Protein AF-A0A7W1Q8H8-F1 (afdb_monomer)

Sequence (90 aa):
MTTVAATATDATETWSVTTHGRFHYPPVIVNNFMRSCTKTRNGREAYCSCTLDELSNDVSSQDFTRIGLAGGSFPPRIRRQAAVACADKL

Mean predicted aligned error: 9.23 Å

pLDDT: mean 75.07, std 13.84, range [40.91, 88.56]

Secondary structure (DSSP, 8-state):
----------------PPP-SS-PPPHHHHHHHHHHHHTSTT--HHHHHHHHHHHHHH--HHHHHHHHHTT----HHHHHHHHHHTGGG-

Radius of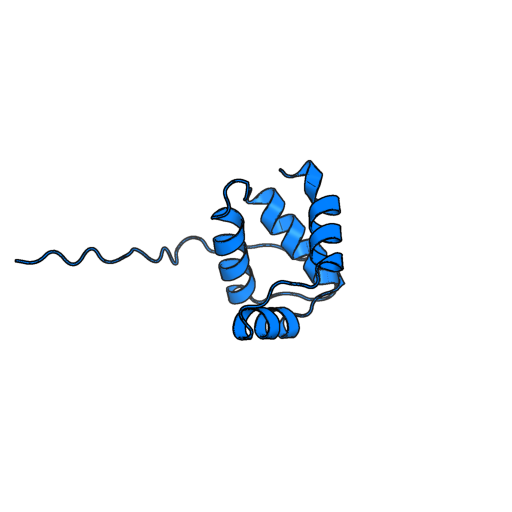 gyration: 14.54 Å; Cα contacts (8 Å, |Δi|>4): 91; chains: 1; bounding box: 24×54×28 Å

Foldseek 3Di:
DDDDPDPPPPPPPQDDQDAPAPEDEDSVLVVVQLVVQCPPPPRDSQLSSQLVNLCSNPPYNVNSVVCVVVVHDDDPVSVVVSCVSSVVVD

Solvent-accessible surface area (backbone atoms only — not comparable to full-atom values): 5317 Å² total; per-residue (Å²): 136,86,83,78,79,75,77,78,75,74,83,75,73,76,52,84,70,80,51,83,37,80,31,78,67,57,60,71,58,44,32,54,49,43,57,56,38,42,69,38,99,75,30,34,66,63,22,38,42,43,31,54,20,49,38,10,60,82,44,46,58,65,51,53,50,50,27,61,74,66,75,49,71,74,58,70,65,61,51,48,49,25,49,60,75,24,49,90,39,103

Structure (mmCIF, N/CA/C/O backbone):
data_AF-A0A7W1Q8H8-F1
#
_entry.id   AF-A0A7W1Q8H8-F1
#
loop_
_atom_site.group_PDB
_atom_site.id
_atom_site.type_symbol
_atom_site.label_atom_id
_atom_site.label_alt_id
_atom_site.label_comp_id
_atom_site.label_asym_id
_atom_site.label_entity_id
_atom_site.label_seq_id
_atom_site.pdbx_PDB_ins_code
_atom_site.Cartn_x
_atom_site.Cartn_y
_atom_site.Cartn_z
_atom_site.occupancy
_atom_site.B_iso_or_equiv
_atom_site.auth_seq_id
_atom_site.auth_comp_id
_atom_site.auth_asym_id
_atom_site.auth_atom_id
_atom_site.pdbx_PDB_model_num
ATOM 1 N N . MET A 1 1 ? -4.891 42.407 1.567 1.00 46.25 1 MET A N 1
ATOM 2 C CA . MET A 1 1 ? -5.726 41.188 1.613 1.00 46.25 1 MET A CA 1
ATOM 3 C C . MET A 1 1 ? -4.801 40.008 1.380 1.00 46.25 1 MET A C 1
ATOM 5 O O . MET A 1 1 ? -4.219 39.923 0.309 1.00 46.25 1 MET A O 1
ATOM 9 N N . THR A 1 2 ? -4.558 39.197 2.407 1.00 41.19 2 THR A N 1
ATOM 10 C CA . THR A 1 2 ? -3.593 38.089 2.368 1.00 41.19 2 THR A CA 1
ATOM 11 C C . THR A 1 2 ? -4.301 36.843 1.848 1.00 41.19 2 THR A C 1
ATOM 13 O O . THR A 1 2 ? -5.186 36.312 2.514 1.00 41.19 2 THR A O 1
ATOM 16 N N . THR A 1 3 ? -3.961 36.403 0.641 1.00 45.03 3 THR A N 1
ATOM 17 C CA . THR A 1 3 ? -4.486 35.177 0.035 1.0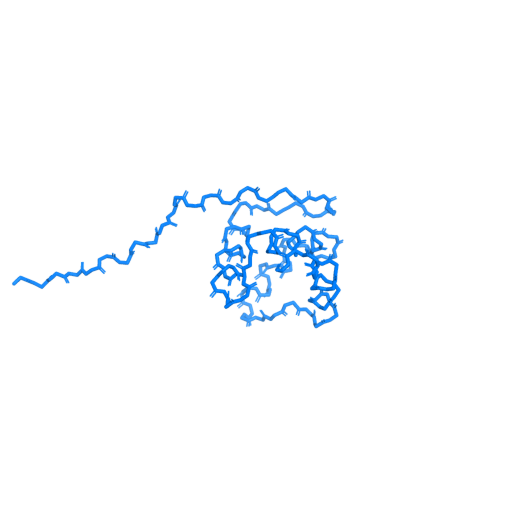0 45.03 3 THR A CA 1
ATOM 18 C C . THR A 1 3 ? -3.846 33.970 0.714 1.00 45.03 3 THR A C 1
ATOM 20 O O . THR A 1 3 ? -2.675 33.664 0.504 1.00 45.03 3 THR A O 1
ATOM 23 N N . VAL A 1 4 ? -4.616 33.284 1.556 1.00 48.75 4 VAL A N 1
ATOM 24 C CA . VAL A 1 4 ? -4.246 31.973 2.094 1.00 48.75 4 VAL A CA 1
ATOM 25 C C . VAL A 1 4 ? -4.500 30.961 0.978 1.00 48.75 4 VAL A C 1
ATOM 27 O O . VAL A 1 4 ? -5.649 30.690 0.638 1.00 48.75 4 VAL A O 1
ATOM 30 N N . ALA A 1 5 ? -3.439 30.449 0.355 1.00 52.22 5 ALA A N 1
ATOM 31 C CA . ALA A 1 5 ? -3.549 29.339 -0.582 1.00 52.22 5 ALA A CA 1
ATOM 32 C C . ALA A 1 5 ? -4.012 28.104 0.201 1.00 52.22 5 ALA A C 1
ATOM 34 O O . ALA A 1 5 ? -3.222 27.464 0.896 1.00 52.22 5 ALA A O 1
ATOM 35 N N . ALA A 1 6 ? -5.310 27.805 0.128 1.00 49.22 6 ALA A N 1
ATOM 36 C CA . ALA A 1 6 ? -5.852 26.543 0.594 1.00 49.22 6 ALA A CA 1
ATOM 37 C C . ALA A 1 6 ? -5.103 25.434 -0.145 1.00 49.22 6 ALA A C 1
ATOM 39 O O . ALA A 1 6 ? -5.197 25.300 -1.364 1.00 49.22 6 ALA A O 1
ATOM 40 N N . THR A 1 7 ? -4.298 24.675 0.593 1.00 42.25 7 THR A N 1
ATOM 41 C CA . THR A 1 7 ? -3.707 23.444 0.094 1.00 42.25 7 THR A CA 1
ATOM 42 C C . THR A 1 7 ? -4.883 22.543 -0.250 1.00 42.25 7 THR A C 1
ATOM 44 O O . THR A 1 7 ? -5.540 22.027 0.655 1.00 42.25 7 THR A O 1
ATOM 47 N N . ALA A 1 8 ? -5.204 22.421 -1.539 1.00 47.50 8 ALA A N 1
ATOM 48 C CA . ALA A 1 8 ? -6.160 21.444 -2.021 1.00 47.50 8 ALA A CA 1
ATOM 49 C C . ALA A 1 8 ? -5.636 20.072 -1.587 1.00 47.50 8 ALA A C 1
ATOM 51 O O . ALA A 1 8 ? -4.725 19.491 -2.175 1.00 47.50 8 ALA A O 1
ATOM 52 N N . THR A 1 9 ? -6.149 19.595 -0.458 1.00 43.75 9 THR A N 1
ATOM 53 C CA . THR A 1 9 ? -6.120 18.181 -0.144 1.00 43.75 9 THR A CA 1
ATOM 54 C C . THR A 1 9 ? -7.166 17.615 -1.076 1.00 43.75 9 THR A C 1
ATOM 56 O O . THR A 1 9 ? -8.346 17.642 -0.747 1.00 43.75 9 THR A O 1
ATOM 59 N N . ASP A 1 10 ? -6.743 17.246 -2.284 1.00 40.91 10 ASP A N 1
ATOM 60 C CA . ASP A 1 10 ? -7.588 16.546 -3.238 1.00 40.91 10 ASP A CA 1
ATOM 61 C C . ASP A 1 10 ? -8.093 15.273 -2.552 1.00 40.91 10 ASP A C 1
ATOM 63 O O . ASP A 1 10 ? -7.393 14.270 -2.430 1.00 40.91 10 ASP A O 1
ATOM 67 N N . ALA A 1 11 ? -9.303 15.362 -2.006 1.00 49.28 11 ALA A N 1
ATOM 68 C CA . ALA A 1 11 ? -10.095 14.245 -1.517 1.00 49.28 11 ALA A CA 1
ATOM 69 C C . ALA A 1 11 ? -10.826 13.551 -2.683 1.00 49.28 11 ALA A C 1
ATOM 71 O O . ALA A 1 11 ? -11.735 12.757 -2.461 1.00 49.28 11 ALA A O 1
ATOM 72 N N . THR A 1 12 ? -10.444 13.876 -3.922 1.00 46.00 12 THR A N 1
ATOM 73 C CA . THR A 1 12 ? -11.122 13.467 -5.153 1.00 46.00 12 THR A CA 1
ATOM 74 C C . THR A 1 12 ? -10.486 12.231 -5.796 1.00 46.00 12 THR A C 1
ATOM 76 O O . THR A 1 12 ? -11.168 11.512 -6.522 1.00 46.00 12 THR A O 1
ATOM 79 N N . GLU A 1 13 ? -9.227 11.902 -5.483 1.00 53.44 13 GLU A N 1
ATOM 80 C CA . GLU A 1 13 ? -8.615 10.627 -5.885 1.00 53.44 13 GLU A CA 1
ATOM 81 C C . GLU A 1 13 ? -8.996 9.536 -4.878 1.00 53.44 13 GLU A C 1
ATOM 83 O O . GLU A 1 13 ? -8.298 9.251 -3.903 1.00 53.44 13 GLU A O 1
ATOM 88 N N . THR A 1 14 ? -10.173 8.947 -5.085 1.00 61.81 14 THR A N 1
ATOM 89 C CA . THR A 1 14 ? -10.548 7.711 -4.396 1.00 61.81 14 THR A CA 1
ATOM 90 C C . THR A 1 14 ? -9.882 6.553 -5.129 1.00 61.81 14 THR A C 1
ATOM 92 O O . THR A 1 14 ? -10.379 6.103 -6.159 1.00 61.81 14 THR A O 1
ATOM 95 N N . TRP A 1 15 ? -8.748 6.075 -4.619 1.00 70.62 15 TRP A N 1
ATOM 96 C CA . TRP A 1 15 ? -8.094 4.891 -5.164 1.00 70.62 15 TRP A CA 1
ATOM 97 C C . TRP A 1 15 ? -8.859 3.642 -4.733 1.00 70.62 15 TRP A C 1
ATOM 99 O O . TRP A 1 15 ? -8.913 3.290 -3.553 1.00 70.62 15 TRP A O 1
ATOM 109 N N . SER A 1 16 ? -9.435 2.938 -5.702 1.00 69.44 16 SER A N 1
ATOM 110 C CA . SER A 1 16 ? -10.027 1.620 -5.495 1.00 69.44 16 SER A CA 1
ATOM 111 C C . SER A 1 16 ? -8.998 0.542 -5.830 1.00 69.44 16 SER A C 1
ATOM 113 O O . SER A 1 16 ? -8.966 0.027 -6.947 1.00 69.44 16 SER A O 1
ATOM 115 N N . VAL A 1 17 ? -8.128 0.211 -4.875 1.00 77.50 17 VAL A N 1
ATOM 116 C CA . VAL A 1 17 ? -7.221 -0.935 -5.023 1.00 77.50 17 VAL A CA 1
ATOM 117 C C . VAL A 1 17 ? -7.928 -2.188 -4.531 1.00 77.50 17 VAL A C 1
ATOM 119 O O . VAL A 1 17 ? -8.284 -2.294 -3.356 1.00 77.50 17 VAL A O 1
ATOM 122 N N . THR A 1 18 ? -8.123 -3.143 -5.434 1.00 79.25 18 THR A N 1
ATOM 123 C CA . THR A 1 18 ? -8.592 -4.477 -5.071 1.00 79.25 18 THR A CA 1
ATOM 124 C C . THR A 1 18 ? -7.420 -5.279 -4.523 1.00 79.25 18 THR A C 1
ATOM 126 O O . THR A 1 18 ? -6.394 -5.416 -5.181 1.00 79.25 18 THR A O 1
ATOM 129 N N . THR A 1 19 ? -7.591 -5.777 -3.304 1.00 83.81 19 THR A N 1
ATOM 130 C CA . THR A 1 19 ? -6.670 -6.709 -2.651 1.00 83.81 19 THR A CA 1
ATOM 131 C C . THR A 1 19 ? -7.226 -8.120 -2.787 1.00 83.81 19 THR A C 1
ATOM 133 O O . THR A 1 19 ? -8.401 -8.354 -2.500 1.00 83.81 19 THR A O 1
ATOM 136 N N . HIS A 1 20 ? -6.394 -9.042 -3.243 1.00 85.19 20 HIS A N 1
ATOM 137 C CA . HIS A 1 20 ? -6.675 -10.461 -3.433 1.00 85.19 20 HIS A CA 1
ATOM 138 C C . HIS A 1 20 ? -6.102 -11.320 -2.307 1.00 85.19 20 HIS A C 1
ATOM 140 O O . HIS A 1 20 ? -6.393 -12.515 -2.241 1.00 85.19 20 HIS A O 1
ATOM 146 N N . GLY A 1 21 ? -5.277 -10.737 -1.438 1.00 80.75 21 GLY A N 1
ATOM 147 C CA . GLY A 1 21 ? -4.750 -11.429 -0.279 1.00 80.75 21 GLY A CA 1
ATOM 148 C C . GLY A 1 21 ? -5.783 -11.621 0.825 1.00 80.75 21 GLY A C 1
ATOM 149 O O . GLY A 1 21 ? -6.991 -11.449 0.668 1.00 80.75 21 GLY A O 1
ATOM 150 N N . ARG A 1 22 ? -5.283 -12.024 1.990 1.00 85.88 22 ARG A N 1
ATOM 151 C CA . ARG A 1 22 ? -6.098 -12.456 3.134 1.00 85.88 22 ARG A CA 1
ATOM 152 C C . ARG A 1 22 ? -6.753 -11.287 3.865 1.00 85.88 22 ARG A C 1
ATOM 154 O O . ARG A 1 22 ? -7.740 -11.484 4.574 1.00 85.88 22 ARG A O 1
ATOM 161 N N . PHE A 1 23 ? -6.188 -10.090 3.729 1.00 86.69 23 PHE A N 1
ATOM 162 C CA . PHE A 1 23 ? -6.601 -8.900 4.459 1.00 86.69 23 PHE A CA 1
ATOM 163 C C . PHE A 1 23 ? -7.154 -7.832 3.521 1.00 86.69 23 PHE A C 1
ATOM 165 O O . PHE A 1 23 ? -6.420 -7.196 2.776 1.00 86.69 23 PHE A O 1
ATOM 172 N N . HIS A 1 24 ? -8.449 -7.553 3.624 1.00 84.56 24 HIS A N 1
ATOM 173 C CA . HIS A 1 24 ? -9.040 -6.431 2.905 1.00 84.56 24 HIS A CA 1
ATOM 174 C C . HIS A 1 24 ? -8.822 -5.122 3.661 1.00 84.56 24 HIS A C 1
ATOM 176 O O . HIS A 1 24 ? -9.143 -5.003 4.849 1.00 84.56 24 HIS A O 1
ATOM 182 N N . TYR A 1 25 ? -8.291 -4.121 2.960 1.00 82.62 25 TYR A N 1
ATOM 183 C CA . TYR A 1 25 ? -8.043 -2.813 3.549 1.00 82.62 25 TYR A CA 1
ATOM 184 C C . TYR A 1 25 ? -9.219 -1.856 3.343 1.00 82.62 25 TYR A C 1
ATOM 186 O O . TYR A 1 25 ? -9.781 -1.785 2.250 1.00 82.62 25 TYR A O 1
ATOM 194 N N . PRO A 1 26 ? -9.569 -1.059 4.368 1.00 84.62 26 PRO A N 1
ATOM 195 C CA . PRO A 1 26 ? -10.523 0.022 4.210 1.00 84.62 26 PRO A CA 1
ATOM 196 C C . PRO A 1 26 ? -9.964 1.107 3.273 1.00 84.62 26 PRO A C 1
ATOM 198 O O . PRO A 1 26 ? -8.748 1.339 3.243 1.00 84.62 26 PRO A O 1
ATOM 201 N N . PRO A 1 27 ? -10.839 1.856 2.581 1.00 82.56 27 PRO A N 1
ATOM 202 C CA . PRO A 1 27 ? -10.444 2.850 1.579 1.00 82.56 27 PRO A CA 1
ATOM 203 C C . PRO A 1 27 ? -9.526 3.945 2.137 1.00 82.56 27 PRO A C 1
ATOM 205 O O . PRO A 1 27 ? -8.682 4.474 1.424 1.00 82.56 27 PRO A O 1
ATOM 208 N N . VAL A 1 28 ? -9.614 4.251 3.435 1.00 81.94 28 VAL A N 1
ATOM 209 C CA . VAL A 1 28 ? -8.723 5.217 4.097 1.00 81.94 28 VAL A CA 1
ATOM 210 C C . VAL A 1 28 ? -7.263 4.747 4.089 1.00 81.94 28 VAL A C 1
ATOM 212 O O . VAL A 1 28 ? -6.365 5.559 3.867 1.00 81.94 28 VAL A O 1
ATOM 215 N N . ILE A 1 29 ? -7.007 3.453 4.312 1.00 83.31 29 ILE A N 1
ATOM 216 C CA . ILE A 1 29 ? -5.648 2.890 4.271 1.00 83.31 29 ILE A CA 1
ATOM 217 C C . ILE A 1 29 ? -5.139 2.888 2.833 1.00 83.31 29 ILE A C 1
ATOM 219 O O . ILE A 1 29 ? -4.023 3.344 2.585 1.00 83.31 29 ILE A O 1
ATOM 223 N N . VAL A 1 30 ? -5.984 2.448 1.897 1.00 84.56 30 VAL A N 1
ATOM 224 C CA . VAL A 1 30 ? -5.662 2.432 0.467 1.00 84.56 30 VAL A CA 1
ATOM 225 C C . VAL A 1 30 ? -5.280 3.825 -0.013 1.00 84.56 30 VAL A C 1
ATOM 227 O O . VAL A 1 30 ? -4.192 4.000 -0.555 1.00 84.56 30 VAL A O 1
ATOM 230 N N . ASN A 1 31 ? -6.102 4.835 0.273 1.00 85.25 31 ASN A N 1
ATOM 231 C CA . ASN A 1 31 ? -5.841 6.198 -0.171 1.00 85.25 31 ASN A CA 1
ATOM 232 C C . ASN A 1 31 ? -4.560 6.780 0.431 1.00 85.25 31 ASN A C 1
ATOM 234 O O . ASN A 1 31 ? -3.768 7.393 -0.279 1.00 85.25 31 ASN A O 1
ATOM 238 N N . ASN A 1 32 ? -4.318 6.583 1.731 1.00 82.75 32 ASN A N 1
ATOM 239 C CA . ASN A 1 32 ? -3.098 7.093 2.361 1.00 82.75 32 ASN A CA 1
ATOM 240 C C . ASN A 1 32 ? -1.837 6.413 1.817 1.00 82.75 32 ASN A C 1
ATOM 242 O O . ASN A 1 32 ? -0.831 7.088 1.573 1.00 82.75 32 ASN A O 1
ATOM 246 N N . PHE A 1 33 ? -1.888 5.096 1.607 1.00 83.19 33 PHE A N 1
ATOM 247 C CA . PHE A 1 33 ? -0.774 4.353 1.035 1.00 83.19 33 PHE A CA 1
ATOM 248 C C . PHE A 1 33 ? -0.521 4.759 -0.412 1.00 83.19 33 PHE A C 1
ATOM 250 O O . PHE A 1 33 ? 0.607 5.120 -0.735 1.00 83.19 33 PHE A O 1
ATOM 257 N N . MET A 1 34 ? -1.554 4.748 -1.259 1.00 83.94 34 MET A N 1
ATOM 258 C CA . MET A 1 34 ? -1.449 5.113 -2.671 1.00 83.94 34 MET A CA 1
ATOM 259 C C . MET A 1 34 ? -0.880 6.516 -2.813 1.00 83.94 34 MET A C 1
ATOM 261 O O . MET A 1 34 ? 0.156 6.670 -3.444 1.00 83.94 34 MET A O 1
ATOM 265 N N . ARG A 1 35 ? -1.436 7.503 -2.102 1.00 83.75 35 ARG A N 1
ATOM 266 C CA . ARG A 1 35 ? -0.932 8.883 -2.090 1.00 83.75 35 ARG A CA 1
ATOM 267 C C . ARG A 1 35 ? 0.534 8.992 -1.679 1.00 83.75 35 ARG A C 1
ATOM 269 O O . ARG A 1 35 ? 1.260 9.827 -2.207 1.00 83.75 35 ARG A O 1
ATOM 276 N N . SER A 1 36 ? 0.969 8.206 -0.698 1.00 81.88 36 SER A N 1
ATOM 277 C CA . SER A 1 36 ? 2.357 8.241 -0.214 1.00 81.88 36 SER A CA 1
ATOM 278 C C . SER A 1 36 ? 3.306 7.531 -1.179 1.00 81.88 36 SER A C 1
ATOM 280 O O . SER A 1 36 ? 4.415 7.997 -1.436 1.00 81.88 36 SER A O 1
ATOM 282 N N . CYS A 1 37 ? 2.856 6.415 -1.743 1.00 82.25 37 CYS A N 1
ATOM 283 C CA . CYS A 1 37 ? 3.618 5.603 -2.671 1.00 82.25 37 CYS A CA 1
ATOM 284 C C . CYS A 1 37 ? 3.786 6.316 -4.018 1.00 82.25 37 CYS A C 1
ATOM 286 O O . CYS A 1 37 ? 4.917 6.455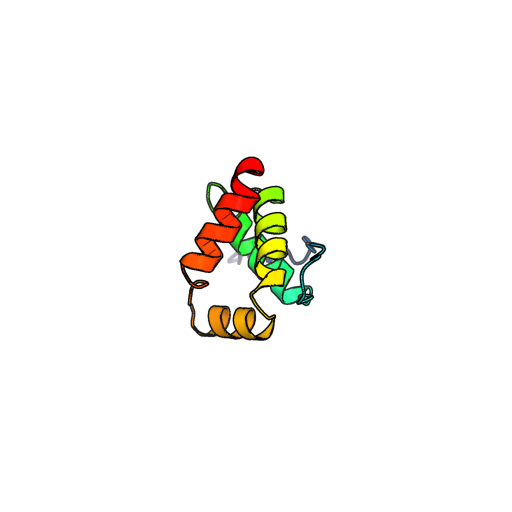 -4.479 1.00 82.25 37 CYS A O 1
ATOM 288 N N . THR A 1 38 ? 2.712 6.868 -4.593 1.00 82.50 38 THR A N 1
ATOM 289 C CA . THR A 1 38 ? 2.741 7.586 -5.880 1.00 82.50 38 THR A CA 1
ATOM 290 C C . THR A 1 38 ? 3.490 8.913 -5.808 1.00 82.50 38 THR A C 1
ATOM 292 O O . THR A 1 38 ? 4.096 9.336 -6.787 1.00 82.50 38 THR A O 1
ATOM 295 N N . LYS A 1 39 ? 3.548 9.549 -4.629 1.00 79.62 39 LYS A N 1
ATOM 296 C CA . LYS A 1 39 ? 4.398 10.729 -4.388 1.00 79.62 39 LYS A CA 1
ATOM 297 C C . LYS A 1 39 ? 5.898 10.435 -4.410 1.00 79.62 39 LYS A C 1
ATOM 299 O O . LYS A 1 39 ? 6.698 11.370 -4.469 1.00 79.62 39 LYS A O 1
ATOM 304 N N . THR A 1 40 ? 6.305 9.171 -4.327 1.00 72.06 40 THR A N 1
ATOM 305 C CA . THR A 1 40 ? 7.720 8.802 -4.426 1.00 72.06 40 THR A CA 1
ATOM 306 C C . THR A 1 40 ? 8.172 8.916 -5.884 1.00 72.06 40 THR A C 1
ATOM 308 O O . THR A 1 40 ? 7.404 8.632 -6.793 1.00 72.06 40 THR A O 1
ATOM 311 N N . ARG A 1 41 ? 9.434 9.295 -6.136 1.00 57.69 41 ARG A N 1
ATOM 312 C CA . ARG A 1 41 ? 9.972 9.572 -7.490 1.00 57.69 41 ARG A CA 1
ATOM 313 C C . ARG A 1 41 ? 9.772 8.446 -8.527 1.00 57.69 41 ARG A C 1
ATOM 315 O O . ARG A 1 41 ? 9.782 8.734 -9.716 1.00 57.69 41 ARG A O 1
ATOM 322 N N . ASN A 1 42 ? 9.579 7.204 -8.069 1.00 63.47 42 ASN A N 1
ATOM 323 C CA . ASN A 1 42 ? 9.332 6.006 -8.887 1.00 63.47 42 ASN A CA 1
ATOM 324 C C . ASN A 1 42 ? 7.939 5.384 -8.628 1.00 63.47 42 ASN A C 1
ATOM 326 O O . ASN A 1 42 ? 7.701 4.220 -8.938 1.00 63.47 42 ASN A O 1
ATOM 330 N N . GLY A 1 43 ? 7.032 6.118 -7.984 1.00 65.31 43 GLY A N 1
ATOM 331 C CA . GLY A 1 43 ? 5.730 5.631 -7.549 1.00 65.31 43 GLY A CA 1
ATOM 332 C C . GLY A 1 43 ? 4.722 5.572 -8.687 1.00 65.31 43 GLY A C 1
ATOM 333 O O . GLY A 1 43 ? 3.915 6.484 -8.844 1.00 65.31 43 GLY A O 1
ATOM 334 N N . ARG A 1 44 ? 4.736 4.499 -9.481 1.00 82.06 44 ARG A N 1
ATOM 335 C CA . ARG A 1 44 ? 3.646 4.238 -10.429 1.00 82.06 44 ARG A CA 1
ATOM 336 C C . ARG A 1 44 ? 2.425 3.711 -9.696 1.00 82.06 44 ARG A C 1
ATOM 338 O O . ARG A 1 44 ? 2.544 2.866 -8.813 1.00 82.06 44 ARG A O 1
ATOM 345 N N . GLU A 1 45 ? 1.243 4.139 -10.119 1.00 84.06 45 GLU A N 1
ATOM 346 C CA . GLU A 1 45 ? -0.024 3.666 -9.555 1.00 84.06 45 GLU A CA 1
ATOM 347 C C . GLU A 1 45 ? -0.154 2.132 -9.636 1.00 84.06 45 GLU A C 1
ATOM 349 O O . GLU A 1 45 ? -0.541 1.480 -8.666 1.00 84.06 45 GLU A O 1
ATOM 354 N N . ALA A 1 46 ? 0.289 1.536 -10.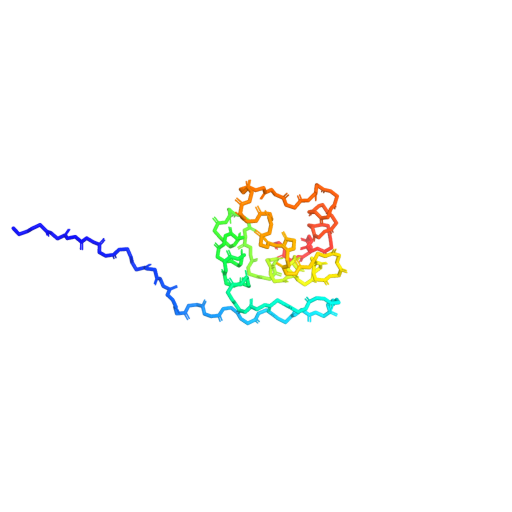750 1.00 84.38 46 ALA A N 1
ATOM 355 C CA . ALA A 1 46 ? 0.348 0.085 -10.944 1.00 84.38 46 ALA A CA 1
ATOM 356 C C . ALA A 1 46 ? 1.310 -0.620 -9.967 1.00 84.38 46 ALA A C 1
ATOM 358 O O . ALA A 1 46 ? 1.010 -1.702 -9.467 1.00 84.38 46 ALA A O 1
ATOM 359 N N . TYR A 1 47 ? 2.456 -0.004 -9.666 1.00 86.31 47 TYR A N 1
ATOM 360 C CA . TYR A 1 47 ? 3.402 -0.525 -8.679 1.00 86.31 47 TYR A CA 1
ATOM 361 C C . TYR A 1 47 ? 2.826 -0.439 -7.262 1.00 86.31 47 TYR A C 1
ATOM 363 O O .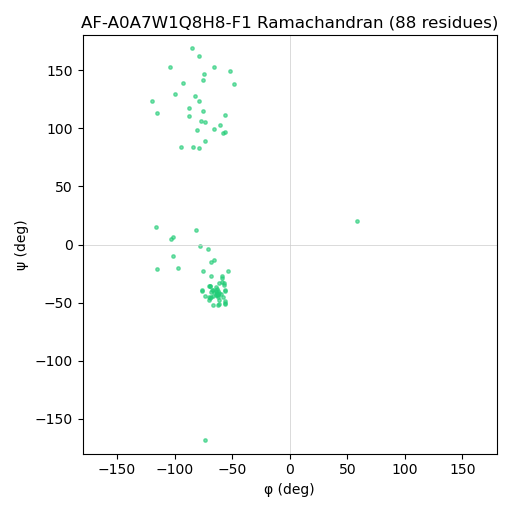 TYR A 1 47 ? 2.892 -1.398 -6.496 1.00 86.31 47 TYR A O 1
ATOM 371 N N . CYS A 1 48 ? 2.221 0.697 -6.916 1.00 86.12 48 CYS A N 1
ATOM 372 C CA . CYS A 1 48 ? 1.653 0.937 -5.595 1.00 86.12 48 CYS A CA 1
ATOM 373 C C . CYS A 1 48 ? 0.449 0.032 -5.310 1.00 86.12 48 CYS A C 1
ATOM 375 O O . CYS A 1 48 ? 0.384 -0.573 -4.242 1.00 86.12 48 CYS A O 1
ATOM 377 N N . SER A 1 49 ? -0.457 -0.127 -6.274 1.00 88.00 49 SER A N 1
ATOM 378 C CA . SER A 1 49 ? -1.589 -1.053 -6.158 1.00 88.00 49 SER A CA 1
ATOM 379 C C . SER A 1 49 ? -1.127 -2.504 -6.017 1.00 88.00 49 SER A C 1
ATOM 381 O O . SER A 1 49 ? -1.580 -3.183 -5.104 1.00 88.00 49 SER A O 1
ATOM 383 N N . CYS A 1 50 ? -0.158 -2.947 -6.826 1.00 88.31 50 CYS A N 1
ATOM 384 C CA . CYS A 1 50 ? 0.449 -4.273 -6.693 1.00 88.31 50 CYS A CA 1
ATOM 385 C C . CYS A 1 50 ? 1.116 -4.470 -5.322 1.00 88.31 50 CYS A C 1
ATOM 387 O O . CYS A 1 50 ? 0.950 -5.504 -4.686 1.00 88.31 50 CYS A O 1
ATOM 389 N N . THR A 1 51 ? 1.842 -3.463 -4.828 1.00 87.56 51 THR A N 1
ATOM 390 C CA . THR A 1 51 ? 2.512 -3.549 -3.521 1.00 87.56 51 THR A CA 1
ATOM 391 C C . THR A 1 51 ? 1.485 -3.712 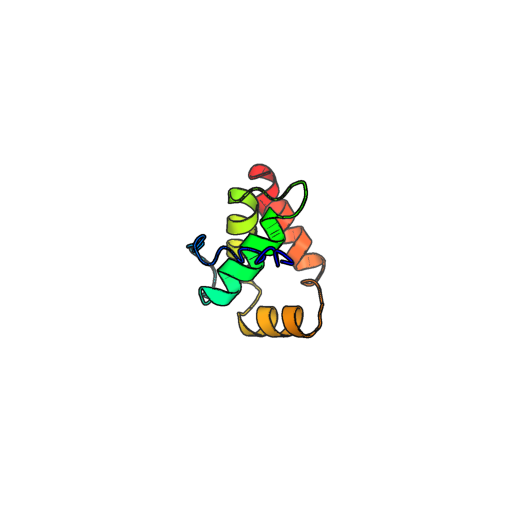-2.405 1.00 87.56 51 THR A C 1
ATOM 393 O O . THR A 1 51 ? 1.695 -4.484 -1.476 1.00 87.56 51 THR A O 1
ATOM 396 N N . LEU A 1 52 ? 0.378 -2.976 -2.488 1.00 86.69 52 LEU A N 1
ATOM 397 C CA . LEU A 1 52 ? -0.705 -3.039 -1.517 1.00 86.69 52 LEU A CA 1
ATOM 398 C C . LEU A 1 52 ? -1.461 -4.375 -1.599 1.00 86.69 52 LEU A C 1
ATOM 400 O O . LEU A 1 52 ? -1.831 -4.917 -0.562 1.00 86.69 52 LEU A O 1
ATOM 404 N N . ASP A 1 53 ? -1.618 -4.933 -2.799 1.00 88.56 53 ASP A N 1
ATOM 405 C CA . ASP A 1 53 ? -2.125 -6.291 -3.004 1.00 88.56 53 ASP A CA 1
ATOM 406 C C . ASP A 1 53 ? -1.216 -7.337 -2.347 1.00 88.56 53 ASP A C 1
ATOM 408 O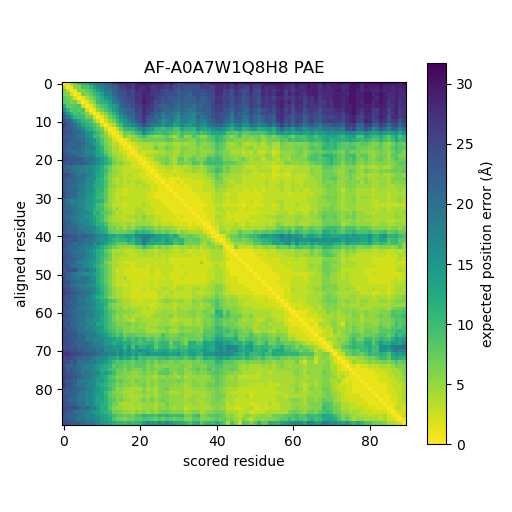 O . ASP A 1 53 ? -1.672 -8.142 -1.542 1.00 88.56 53 ASP A O 1
ATOM 412 N N . GLU A 1 54 ? 0.094 -7.262 -2.559 1.00 87.88 54 GLU A N 1
ATOM 413 C CA . GLU A 1 54 ? 1.013 -8.236 -1.969 1.00 87.88 54 GLU A CA 1
ATOM 414 C C . GLU A 1 54 ? 1.120 -8.093 -0.445 1.00 87.88 54 GLU A C 1
ATOM 416 O O . GLU A 1 54 ? 1.162 -9.083 0.284 1.00 87.88 54 GLU A O 1
ATOM 421 N N . LEU A 1 55 ? 1.066 -6.859 0.067 1.00 86.38 55 LEU A N 1
ATOM 422 C CA . LEU A 1 55 ? 0.976 -6.610 1.505 1.00 86.38 55 LEU A CA 1
ATOM 423 C C . LEU A 1 55 ? -0.275 -7.256 2.111 1.00 86.38 55 LEU A C 1
ATOM 425 O O . LEU A 1 55 ? -0.206 -7.723 3.245 1.00 86.38 55 LEU A O 1
ATOM 429 N N . SER A 1 56 ? -1.380 -7.356 1.367 1.00 87.75 56 SER A N 1
ATOM 430 C CA . SER A 1 56 ? -2.615 -7.986 1.850 1.00 87.75 56 SER A CA 1
ATOM 431 C C . SER A 1 56 ? -2.498 -9.484 2.126 1.00 87.75 56 SER A C 1
ATOM 433 O O . SER A 1 56 ? -3.356 -10.044 2.811 1.00 87.75 56 SER A O 1
ATOM 435 N N . ASN A 1 57 ? -1.430 -10.142 1.667 1.00 87.69 57 ASN A N 1
ATOM 436 C CA . ASN A 1 57 ? -1.143 -11.537 1.999 1.00 87.69 57 ASN A CA 1
ATOM 437 C C . ASN A 1 57 ? -0.576 -11.705 3.417 1.00 87.69 57 ASN A C 1
ATOM 439 O O . ASN A 1 57 ? -0.978 -12.632 4.125 1.00 87.69 57 ASN A O 1
ATOM 443 N N . ASP A 1 58 ? 0.301 -10.790 3.841 1.00 84.62 58 ASP A N 1
ATOM 444 C CA . ASP A 1 58 ? 1.107 -10.928 5.064 1.00 84.62 58 ASP A CA 1
ATOM 445 C C . ASP A 1 58 ? 0.797 -9.883 6.147 1.00 84.62 58 ASP A C 1
ATOM 447 O O . ASP A 1 58 ? 1.117 -10.085 7.318 1.00 84.62 58 ASP A O 1
ATOM 451 N N . VAL A 1 59 ? 0.199 -8.748 5.779 1.00 84.50 59 VAL A N 1
ATOM 452 C CA . VAL A 1 59 ? 0.052 -7.570 6.638 1.00 84.50 59 VAL A CA 1
ATOM 453 C C . VAL A 1 59 ? -1.419 -7.253 6.844 1.00 84.50 59 VAL A C 1
ATOM 455 O O . VAL A 1 59 ? -2.165 -6.998 5.901 1.00 84.50 59 VAL A O 1
ATOM 458 N N . SER A 1 60 ? -1.852 -7.205 8.097 1.00 85.69 60 SER A N 1
ATOM 459 C CA . SER A 1 60 ? -3.229 -6.840 8.416 1.00 85.69 60 SER A CA 1
ATOM 460 C C . SER A 1 60 ? -3.455 -5.324 8.347 1.00 85.69 60 SER A C 1
ATOM 462 O O . SER A 1 60 ? -2.522 -4.520 8.418 1.00 85.69 60 SER A O 1
ATOM 464 N N . SER A 1 61 ? -4.718 -4.896 8.262 1.00 81.38 61 SER A N 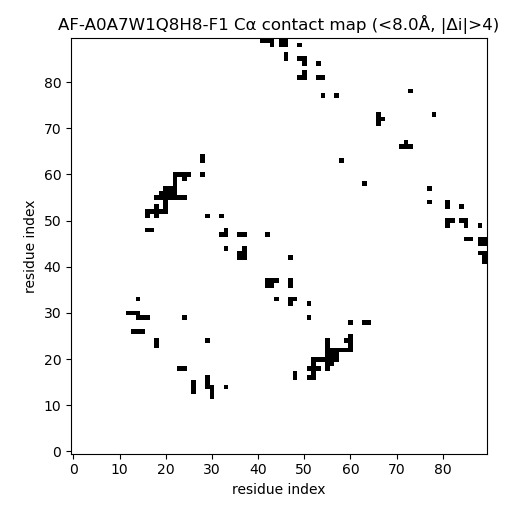1
ATOM 465 C CA . SER A 1 61 ? -5.079 -3.475 8.389 1.00 81.38 61 SER A CA 1
ATOM 466 C C . SER A 1 61 ? -4.602 -2.881 9.721 1.00 81.38 61 SER A C 1
ATOM 468 O O . SER A 1 61 ? -4.184 -1.725 9.769 1.00 81.38 61 SER A O 1
ATOM 470 N N . GLN A 1 62 ? -4.592 -3.687 10.787 1.00 80.88 62 GLN A N 1
ATOM 471 C CA . GLN A 1 62 ? -4.095 -3.299 12.103 1.00 80.88 62 GLN A CA 1
ATOM 472 C C . GLN A 1 62 ? -2.584 -3.052 12.092 1.00 80.88 62 GLN A C 1
ATOM 474 O O . GLN A 1 62 ? -2.126 -2.091 12.708 1.00 80.88 62 GLN A O 1
ATOM 479 N N . ASP A 1 63 ? -1.814 -3.859 11.360 1.00 81.75 63 ASP A N 1
ATOM 480 C CA . ASP A 1 63 ? -0.379 -3.633 11.178 1.00 81.75 63 ASP A CA 1
ATOM 481 C C . ASP A 1 63 ? -0.116 -2.377 10.353 1.00 81.75 63 ASP A C 1
ATOM 483 O O . ASP A 1 63 ? 0.758 -1.593 10.713 1.00 81.75 63 ASP A O 1
ATOM 487 N N . PHE A 1 64 ? -0.914 -2.114 9.314 1.00 78.50 64 PHE A N 1
ATOM 488 C CA . PHE A 1 64 ? -0.876 -0.840 8.587 1.00 78.50 64 PHE A CA 1
ATOM 489 C C . PHE A 1 64 ? -1.089 0.349 9.523 1.00 78.50 64 PHE A C 1
ATOM 491 O O . PHE A 1 64 ? -0.313 1.304 9.500 1.00 78.50 64 PHE A O 1
ATOM 498 N N . THR A 1 65 ? -2.114 0.287 10.375 1.00 77.56 65 THR A N 1
ATOM 499 C CA . THR A 1 65 ? -2.376 1.326 11.373 1.00 77.56 65 THR A CA 1
ATOM 500 C C . THR A 1 65 ? -1.226 1.432 12.367 1.00 77.56 65 THR A C 1
ATOM 502 O O . THR A 1 65 ? -0.777 2.534 12.658 1.00 77.56 65 THR A O 1
ATOM 505 N N . ARG A 1 66 ? -0.688 0.310 12.851 1.00 76.81 66 ARG A N 1
ATOM 506 C CA . ARG A 1 66 ? 0.428 0.288 13.803 1.00 76.81 66 ARG A CA 1
ATOM 507 C C . ARG A 1 66 ? 1.697 0.895 13.212 1.00 76.81 66 ARG A C 1
ATOM 509 O O . ARG A 1 66 ? 2.362 1.671 13.885 1.00 76.81 66 ARG A O 1
ATOM 516 N N . ILE A 1 67 ? 2.008 0.573 11.961 1.00 72.88 67 ILE A N 1
ATOM 517 C CA . ILE A 1 67 ? 3.168 1.082 11.225 1.00 72.88 67 ILE A CA 1
ATOM 518 C C . ILE A 1 67 ? 2.986 2.572 10.928 1.00 72.88 67 ILE A C 1
ATOM 520 O O . ILE A 1 67 ? 3.893 3.353 11.203 1.00 72.88 67 ILE A O 1
ATOM 524 N N . GLY A 1 68 ? 1.804 2.981 10.459 1.00 67.31 68 GLY A N 1
ATOM 525 C CA . GLY A 1 68 ? 1.475 4.387 10.219 1.00 67.31 68 GLY A CA 1
ATOM 526 C C . GLY A 1 68 ? 1.519 5.241 11.491 1.00 67.31 68 GLY A C 1
ATOM 527 O O . GLY A 1 68 ? 2.082 6.331 11.471 1.00 67.31 68 GLY A O 1
ATOM 528 N N . LEU A 1 69 ? 0.997 4.731 12.613 1.00 61.75 69 LEU A N 1
ATOM 529 C CA . LEU A 1 69 ? 1.037 5.403 13.919 1.00 61.75 69 LEU A CA 1
ATOM 530 C C . LEU A 1 69 ? 2.447 5.449 14.518 1.00 61.75 69 LEU A C 1
ATOM 532 O O . LEU A 1 69 ? 2.804 6.431 15.159 1.00 61.75 69 LEU A O 1
ATOM 536 N N . ALA A 1 70 ? 3.257 4.409 14.306 1.00 62.25 70 ALA A N 1
ATOM 537 C CA . ALA A 1 70 ? 4.639 4.361 14.777 1.00 62.25 70 ALA A CA 1
ATOM 538 C C . ALA A 1 70 ? 5.609 5.190 13.912 1.00 62.25 70 ALA A C 1
ATOM 540 O O . ALA A 1 70 ? 6.807 5.192 14.188 1.00 62.25 70 ALA A O 1
ATOM 541 N N . GLY A 1 71 ? 5.131 5.837 12.837 1.00 57.44 71 GLY A N 1
ATOM 542 C CA . GLY A 1 71 ? 5.995 6.462 11.827 1.00 57.44 71 GLY A CA 1
ATOM 543 C C . GLY A 1 71 ? 6.955 5.460 11.172 1.00 57.44 71 GLY A C 1
ATOM 544 O O . GLY A 1 71 ? 8.013 5.829 10.665 1.00 57.44 71 GLY A O 1
ATOM 545 N N . GLY A 1 72 ? 6.618 4.174 11.256 1.00 65.12 72 GLY A N 1
ATOM 546 C CA . GLY A 1 72 ? 7.466 3.070 10.863 1.00 65.12 72 GLY A CA 1
ATOM 547 C C . GLY A 1 72 ? 7.356 2.763 9.378 1.00 65.12 72 GLY A C 1
ATOM 548 O O . GLY A 1 72 ? 6.472 3.222 8.661 1.00 65.12 72 GLY A O 1
ATOM 549 N N . SER A 1 73 ? 8.262 1.915 8.913 1.00 68.12 73 SER A N 1
ATOM 550 C CA . SER A 1 73 ? 8.135 1.236 7.628 1.00 68.12 73 SER A CA 1
ATOM 551 C C . SER A 1 73 ? 7.730 -0.213 7.862 1.00 68.12 73 SER A C 1
ATOM 553 O O . SER A 1 73 ? 8.096 -0.794 8.884 1.00 68.12 73 SER A O 1
ATOM 555 N N . PHE A 1 74 ? 7.051 -0.824 6.888 1.00 75.19 74 PHE A N 1
ATOM 556 C CA . PHE A 1 74 ? 6.882 -2.278 6.882 1.00 75.19 74 PHE A CA 1
ATOM 557 C C . PHE A 1 74 ? 8.243 -2.975 7.040 1.00 75.19 74 PHE A C 1
ATOM 559 O O . PHE A 1 74 ? 9.261 -2.435 6.576 1.00 75.19 74 PHE A O 1
ATOM 566 N N . PRO A 1 75 ? 8.284 -4.167 7.663 1.00 76.56 75 PRO A N 1
ATOM 567 C CA . PRO A 1 75 ? 9.509 -4.938 7.801 1.00 76.56 75 PRO A CA 1
ATOM 568 C C . PRO A 1 75 ? 10.253 -5.039 6.461 1.00 76.56 75 PRO A C 1
ATOM 570 O O . PRO A 1 75 ? 9.620 -5.265 5.425 1.00 76.56 75 PRO A O 1
ATOM 573 N N . PRO A 1 76 ? 11.592 -4.908 6.442 1.00 78.06 76 PRO A N 1
ATOM 574 C CA . PRO A 1 76 ? 12.358 -4.844 5.197 1.00 78.06 76 PRO A CA 1
ATOM 575 C C . PRO A 1 76 ? 12.175 -6.084 4.316 1.00 78.06 76 PRO A C 1
ATOM 577 O O . PRO A 1 76 ? 12.228 -5.969 3.096 1.00 78.06 76 PRO A O 1
ATOM 580 N N . ARG A 1 77 ? 11.903 -7.253 4.914 1.00 80.75 77 ARG A N 1
ATOM 581 C CA . ARG A 1 77 ? 11.580 -8.483 4.174 1.00 80.75 77 ARG A CA 1
ATOM 582 C C . ARG A 1 77 ? 10.297 -8.341 3.358 1.00 80.75 77 ARG A C 1
ATOM 584 O O . ARG A 1 77 ? 10.348 -8.546 2.154 1.00 80.75 77 ARG A O 1
ATOM 591 N N . ILE A 1 78 ? 9.207 -7.912 3.994 1.00 81.81 78 ILE A N 1
ATOM 592 C CA . ILE A 1 78 ? 7.901 -7.739 3.344 1.00 81.81 78 ILE A CA 1
ATOM 593 C C . ILE A 1 78 ? 7.989 -6.654 2.265 1.00 81.81 78 ILE A C 1
ATOM 595 O O . ILE A 1 78 ? 7.554 -6.857 1.137 1.00 81.81 78 ILE A O 1
ATOM 599 N N . ARG A 1 79 ? 8.653 -5.525 2.563 1.00 80.31 79 ARG A N 1
ATOM 600 C CA . ARG A 1 79 ? 8.887 -4.464 1.567 1.00 80.31 79 ARG A CA 1
ATOM 601 C C . ARG A 1 79 ? 9.646 -4.970 0.352 1.00 80.31 79 ARG A C 1
ATOM 603 O O . ARG A 1 79 ? 9.295 -4.618 -0.765 1.00 80.31 79 ARG A O 1
ATOM 610 N N . ARG A 1 80 ? 10.708 -5.748 0.570 1.00 83.31 80 ARG A N 1
ATOM 611 C CA . ARG A 1 80 ? 11.530 -6.287 -0.514 1.00 83.31 80 ARG A CA 1
ATOM 612 C C . ARG A 1 80 ? 10.762 -7.324 -1.323 1.00 83.31 80 ARG A C 1
ATOM 614 O O . ARG A 1 80 ? 10.875 -7.312 -2.538 1.00 83.31 80 ARG A O 1
ATOM 621 N N . GLN A 1 81 ? 9.991 -8.183 -0.666 1.00 85.44 81 GLN A N 1
ATOM 622 C CA . GLN A 1 81 ? 9.165 -9.187 -1.327 1.00 85.44 81 GLN A CA 1
ATOM 623 C C . GLN A 1 81 ? 8.123 -8.528 -2.231 1.00 85.44 81 GLN A C 1
ATOM 625 O O . GLN A 1 81 ? 8.115 -8.805 -3.425 1.00 85.44 81 GLN A O 1
ATOM 630 N N . ALA A 1 82 ? 7.358 -7.568 -1.706 1.00 83.69 82 ALA A N 1
ATOM 631 C CA . ALA A 1 82 ? 6.394 -6.813 -2.499 1.00 83.69 82 ALA A CA 1
ATOM 632 C C . ALA A 1 82 ? 7.070 -6.004 -3.621 1.00 83.69 82 ALA A C 1
ATOM 634 O O . ALA A 1 82 ? 6.598 -6.000 -4.751 1.00 83.69 82 ALA A O 1
ATOM 635 N N . ALA A 1 83 ? 8.228 -5.387 -3.357 1.00 82.62 83 ALA A N 1
ATOM 636 C CA . ALA A 1 83 ? 8.973 -4.658 -4.383 1.00 82.62 83 ALA A CA 1
ATOM 637 C C . ALA A 1 83 ? 9.485 -5.563 -5.514 1.00 82.62 83 ALA A C 1
ATOM 639 O O . ALA A 1 83 ? 9.500 -5.134 -6.661 1.00 82.62 83 ALA A O 1
ATOM 640 N N . VAL A 1 84 ? 9.907 -6.794 -5.206 1.00 87.19 84 VAL A N 1
ATOM 641 C CA . VAL A 1 84 ? 10.350 -7.776 -6.209 1.00 87.19 84 VAL A CA 1
ATOM 642 C C . VAL A 1 84 ? 9.157 -8.332 -6.983 1.00 87.19 84 VAL A C 1
ATOM 644 O O . VAL A 1 84 ? 9.222 -8.390 -8.204 1.00 87.19 84 VAL A O 1
ATOM 647 N N . ALA A 1 85 ? 8.061 -8.675 -6.301 1.00 86.62 85 ALA A N 1
ATOM 648 C 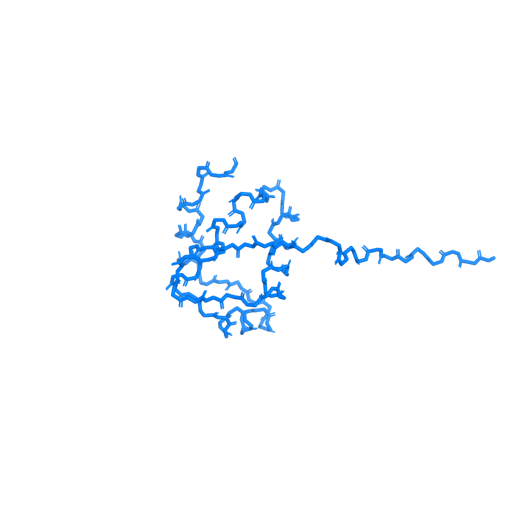CA . ALA A 1 85 ? 6.834 -9.159 -6.939 1.00 86.62 85 ALA A CA 1
ATOM 649 C C . ALA A 1 85 ? 6.221 -8.114 -7.886 1.00 86.62 85 ALA A C 1
ATOM 651 O O . ALA A 1 85 ? 5.665 -8.453 -8.927 1.00 86.62 85 ALA A O 1
ATOM 652 N N . CYS A 1 86 ? 6.371 -6.834 -7.546 1.00 86.19 86 CYS A N 1
ATOM 653 C CA . CYS A 1 86 ? 5.843 -5.717 -8.318 1.00 86.19 86 CYS A CA 1
ATOM 654 C C . CYS A 1 86 ? 6.896 -5.008 -9.173 1.00 86.19 86 CYS A C 1
ATOM 656 O O . CYS A 1 86 ? 6.579 -3.986 -9.779 1.00 86.19 86 CYS A O 1
ATOM 658 N N . ALA A 1 87 ? 8.131 -5.517 -9.251 1.00 84.56 87 ALA A N 1
ATOM 659 C CA . ALA A 1 87 ? 9.221 -4.868 -9.983 1.00 84.56 87 ALA A CA 1
ATOM 660 C C . ALA A 1 87 ? 8.870 -4.637 -11.461 1.00 84.56 87 ALA A C 1
ATOM 662 O O . ALA A 1 87 ? 9.194 -3.589 -12.014 1.00 84.56 87 ALA A O 1
ATOM 663 N N . ASP A 1 88 ? 8.119 -5.559 -12.066 1.00 82.81 88 ASP A N 1
ATOM 664 C CA . ASP A 1 88 ? 7.658 -5.476 -13.458 1.00 82.81 88 ASP A CA 1
ATOM 665 C C . ASP A 1 88 ? 6.580 -4.396 -13.695 1.00 82.81 88 ASP A C 1
ATOM 667 O O . ASP A 1 88 ? 6.140 -4.183 -14.824 1.00 82.81 88 ASP A O 1
ATOM 671 N N . LYS A 1 89 ? 6.116 -3.719 -12.636 1.00 77.50 89 LYS A N 1
ATOM 672 C CA . LYS A 1 89 ? 5.102 -2.649 -12.677 1.00 77.50 89 LYS A CA 1
ATOM 673 C C . LYS A 1 89 ? 5.699 -1.237 -12.528 1.00 77.50 89 LYS A C 1
ATOM 675 O O . LYS A 1 89 ? 4.930 -0.275 -12.420 1.00 77.50 89 LYS A O 1
ATOM 680 N N . LEU A 1 90 ? 7.034 -1.119 -12.488 1.00 70.50 90 LEU A N 1
ATOM 681 C CA . LEU A 1 90 ? 7.796 0.141 -12.393 1.00 70.50 90 LEU A CA 1
ATOM 682 C C . LEU A 1 90 ? 7.930 0.912 -13.711 1.00 70.50 90 LEU A C 1
ATOM 684 O O . LEU A 1 90 ? 7.508 0.427 -14.783 1.00 70.50 90 LEU A O 1
#